Protein AF-A0A392RZF7-F1 (afdb_monomer_lite)

Foldseek 3Di:
DQQLQAPVNCVVVVHDRPPDPVSVVCCVPPVCVQFPHKDFDDDPNDRFKMKTKHQPDDPDPDVVCNVPIDIDMTGHPVVD

Structure (mmCIF, N/CA/C/O backbone):
data_AF-A0A392RZF7-F1
#
_entry.id   AF-A0A392RZF7-F1
#
loop_
_atom_site.group_PDB
_atom_site.id
_atom_site.type_symbol
_atom_site.label_atom_id
_atom_site.label_alt_id
_atom_site.label_comp_id
_atom_site.label_asym_id
_atom_site.label_entity_id
_atom_site.label_seq_id
_atom_site.pdbx_PDB_ins_code
_atom_site.Cartn_x
_atom_site.Cartn_y
_atom_site.Cartn_z
_atom_site.occupancy
_atom_site.B_iso_or_equiv
_atom_site.auth_seq_id
_atom_site.auth_comp_id
_atom_site.auth_asym_id
_atom_site.auth_atom_id
_atom_site.pdbx_PDB_model_num
ATOM 1 N N . MET A 1 1 ? -8.455 2.303 2.725 1.00 83.00 1 MET A N 1
ATOM 2 C CA . MET A 1 1 ? -7.405 1.284 2.952 1.00 83.00 1 MET A CA 1
ATOM 3 C C . MET A 1 1 ? -7.035 1.344 4.427 1.00 83.00 1 MET A C 1
ATOM 5 O O . MET A 1 1 ? -6.949 2.445 4.942 1.00 83.00 1 MET A O 1
ATOM 9 N N . VAL A 1 2 ? -6.916 0.228 5.155 1.00 89.56 2 VAL A N 1
ATOM 10 C CA . VAL A 1 2 ? -6.740 0.304 6.628 1.00 89.56 2 VAL A CA 1
ATOM 11 C C . VAL A 1 2 ? -5.390 0.901 7.023 1.00 89.56 2 VAL A C 1
ATOM 13 O O . VAL A 1 2 ? -5.318 1.670 7.974 1.00 89.56 2 VAL A O 1
ATOM 16 N N . TRP A 1 3 ? -4.337 0.565 6.282 1.00 89.88 3 TRP A N 1
ATOM 17 C CA . TRP A 1 3 ? -2.983 1.043 6.546 1.00 89.88 3 TRP A CA 1
ATOM 18 C C . TRP A 1 3 ? -2.833 2.565 6.395 1.00 89.88 3 TRP A C 1
ATOM 20 O O . TRP A 1 3 ? -2.079 3.169 7.146 1.00 89.88 3 TRP A O 1
ATOM 30 N N . SER A 1 4 ? -3.585 3.194 5.484 1.00 87.56 4 SER A N 1
ATOM 31 C CA . SER A 1 4 ? -3.466 4.628 5.183 1.00 87.56 4 SER A CA 1
ATOM 32 C C . SER A 1 4 ? -4.111 5.537 6.239 1.00 87.56 4 SER A C 1
ATOM 34 O O . SER A 1 4 ? -3.901 6.744 6.239 1.00 87.56 4 SER A O 1
ATOM 36 N N . THR A 1 5 ? -4.919 4.961 7.132 1.00 90.88 5 THR A N 1
ATOM 37 C CA . THR A 1 5 ? -5.542 5.634 8.288 1.00 90.88 5 THR A CA 1
ATOM 38 C C . THR A 1 5 ? -4.862 5.275 9.611 1.00 90.88 5 THR A C 1
ATOM 40 O O . THR A 1 5 ? -5.323 5.684 10.670 1.00 90.88 5 THR A O 1
ATOM 43 N N . ASP A 1 6 ? -3.826 4.437 9.579 1.00 92.25 6 ASP A N 1
ATOM 44 C CA . ASP A 1 6 ? -3.154 3.940 10.776 1.00 92.25 6 ASP A CA 1
ATOM 45 C C . ASP A 1 6 ? -1.972 4.849 11.130 1.00 92.25 6 ASP A C 1
ATOM 47 O O . ASP A 1 6 ? -0.942 4.834 10.459 1.00 92.25 6 ASP A O 1
ATOM 51 N N . GLU A 1 7 ? -2.112 5.629 12.201 1.00 91.88 7 GLU A N 1
ATOM 52 C CA . GLU A 1 7 ? -1.098 6.584 12.673 1.00 91.88 7 GLU A CA 1
ATOM 53 C C . GLU A 1 7 ? 0.280 5.953 12.877 1.00 91.88 7 GLU A C 1
ATOM 55 O O . GLU A 1 7 ? 1.293 6.553 12.517 1.00 91.88 7 GLU A O 1
ATOM 60 N N . LYS A 1 8 ? 0.341 4.722 13.399 1.00 91.62 8 LYS A N 1
ATOM 61 C CA . LYS A 1 8 ? 1.621 4.040 13.648 1.00 91.62 8 LYS A CA 1
ATOM 62 C C . LYS A 1 8 ? 2.321 3.678 12.348 1.00 91.62 8 LYS A C 1
ATOM 64 O O . LYS A 1 8 ? 3.549 3.684 12.290 1.00 91.62 8 LYS A O 1
ATOM 69 N N . VAL A 1 9 ? 1.543 3.318 11.332 1.00 91.06 9 VAL A N 1
ATOM 70 C CA . VAL A 1 9 ? 2.057 2.984 10.004 1.00 91.06 9 VAL A CA 1
ATOM 71 C C . VAL A 1 9 ? 2.494 4.260 9.299 1.00 91.06 9 VAL A C 1
ATOM 73 O O . VAL A 1 9 ? 3.653 4.366 8.913 1.00 91.06 9 VAL A O 1
ATOM 76 N N . MET A 1 10 ? 1.616 5.255 9.201 1.00 89.06 10 MET A N 1
ATOM 77 C CA . MET A 1 10 ? 1.878 6.482 8.445 1.00 89.06 10 MET A CA 1
ATOM 78 C C . MET A 1 10 ? 3.040 7.294 9.029 1.00 89.06 10 MET A C 1
ATOM 80 O O . MET A 1 10 ? 3.888 7.769 8.273 1.00 89.06 10 MET A O 1
ATOM 84 N N . ALA A 1 11 ? 3.183 7.340 10.360 1.00 88.88 11 ALA A N 1
ATOM 85 C CA . ALA A 1 11 ? 4.321 7.985 11.016 1.00 88.88 11 ALA A CA 1
ATOM 86 C C . ALA A 1 11 ? 5.676 7.355 10.646 1.00 88.88 11 ALA A C 1
ATOM 88 O O . ALA A 1 11 ? 6.669 8.072 10.550 1.00 88.88 11 ALA A O 1
ATOM 89 N N . LYS A 1 12 ? 5.742 6.036 10.394 1.00 85.69 12 LYS A N 1
ATOM 90 C CA . LYS A 1 12 ? 6.988 5.375 9.957 1.00 85.69 12 LYS A CA 1
ATOM 91 C C . LYS A 1 12 ? 7.410 5.773 8.544 1.00 85.69 12 LYS A C 1
ATOM 93 O O . LYS A 1 12 ? 8.604 5.777 8.265 1.00 85.69 12 LYS A O 1
ATOM 98 N N . PHE A 1 13 ? 6.451 6.080 7.674 1.00 80.62 13 PHE A N 1
ATOM 99 C CA . PHE A 1 13 ? 6.712 6.514 6.298 1.00 80.62 13 PHE A CA 1
ATOM 100 C C . PHE A 1 13 ? 6.803 8.041 6.164 1.00 80.62 13 PHE A C 1
ATOM 102 O O . PHE A 1 13 ? 7.170 8.535 5.102 1.00 80.62 13 PHE A O 1
ATOM 109 N N . GLY A 1 14 ? 6.489 8.792 7.227 1.00 79.81 14 GLY A N 1
ATOM 110 C CA . GLY A 1 14 ? 6.403 10.253 7.182 1.00 79.81 14 GLY A CA 1
ATOM 111 C C . GLY A 1 14 ? 5.260 10.757 6.295 1.00 79.81 14 GLY A C 1
ATOM 112 O O . GLY A 1 14 ? 5.338 11.864 5.774 1.00 79.81 14 GLY A O 1
ATOM 113 N N . TRP A 1 15 ? 4.232 9.935 6.075 1.00 82.12 15 TRP A N 1
ATOM 114 C CA . TRP A 1 15 ? 3.105 10.257 5.200 1.00 82.12 15 TRP A CA 1
ATOM 115 C C . TRP A 1 15 ? 1.933 10.831 5.995 1.00 82.12 15 TRP A C 1
ATOM 117 O O . TRP A 1 15 ? 1.712 10.469 7.152 1.00 82.12 15 TRP A O 1
ATOM 127 N N . GLU A 1 16 ? 1.144 11.693 5.356 1.00 83.06 16 GLU A N 1
ATOM 128 C CA . GLU A 1 16 ? -0.102 12.196 5.934 1.00 83.06 16 GLU A CA 1
ATOM 129 C C . GLU A 1 16 ? -1.203 11.133 5.908 1.00 83.06 16 GLU A C 1
ATOM 131 O O . GLU A 1 16 ? -1.331 10.362 4.957 1.00 83.06 16 GLU A O 1
ATOM 136 N N . LEU A 1 17 ? -2.029 11.106 6.955 1.00 86.44 17 LEU A N 1
ATOM 137 C CA . LEU A 1 17 ? -3.162 10.190 7.050 1.00 86.44 17 LEU A CA 1
ATOM 138 C C . LEU A 1 17 ? -4.185 10.454 5.949 1.00 86.44 17 LEU A C 1
ATOM 140 O O . LEU A 1 17 ? -4.568 11.590 5.671 1.00 86.44 17 LEU A O 1
ATOM 144 N N . TYR A 1 18 ? -4.734 9.380 5.395 1.00 86.06 18 TYR A N 1
ATOM 145 C CA . TYR A 1 18 ? -5.847 9.487 4.461 1.00 86.06 18 TYR A CA 1
ATOM 146 C C . TYR A 1 18 ? -7.142 9.498 5.259 1.00 86.06 18 TYR A C 1
ATOM 148 O O . TYR A 1 18 ? -7.643 8.449 5.651 1.00 86.06 18 TYR A O 1
ATOM 156 N N . THR A 1 19 ? -7.671 10.686 5.531 1.00 87.56 19 THR A N 1
ATOM 157 C CA . THR A 1 19 ? -8.818 10.876 6.434 1.00 87.56 19 THR A CA 1
ATOM 158 C C . THR A 1 19 ? -10.171 10.858 5.723 1.00 87.56 19 THR A C 1
ATOM 160 O O . THR A 1 19 ? -11.208 10.815 6.383 1.00 87.56 19 THR A O 1
ATOM 163 N N . SER A 1 20 ? -10.184 10.851 4.388 1.00 90.19 20 SER A N 1
ATOM 164 C CA . SER A 1 20 ? -11.395 10.929 3.571 1.00 90.19 20 SER A CA 1
ATOM 165 C C . SER A 1 20 ? -11.446 9.834 2.500 1.00 90.19 20 SER A C 1
ATOM 167 O O . SER A 1 20 ? -10.446 9.185 2.175 1.00 90.19 20 SER A O 1
ATOM 169 N N . LYS A 1 21 ? -12.638 9.635 1.927 1.00 90.06 21 LYS A N 1
ATOM 170 C CA . LYS A 1 21 ? -12.816 8.800 0.732 1.00 90.06 21 LYS A CA 1
ATOM 171 C C . LYS A 1 21 ? -12.032 9.367 -0.455 1.00 90.06 21 LYS A C 1
ATOM 173 O O . LYS A 1 21 ? -11.433 8.586 -1.189 1.00 90.06 21 LYS A O 1
ATOM 178 N N . ASP A 1 22 ? -12.011 10.689 -0.599 1.00 93.19 22 ASP A N 1
ATOM 179 C CA . ASP A 1 22 ? -11.376 11.379 -1.723 1.00 93.19 22 ASP A CA 1
ATOM 180 C C . ASP A 1 22 ? -9.859 11.172 -1.723 1.00 93.19 22 ASP A C 1
ATOM 182 O O . ASP A 1 22 ? -9.309 10.846 -2.765 1.00 93.19 22 ASP A O 1
ATOM 186 N N . ASN A 1 23 ? -9.199 11.185 -0.557 1.00 90.50 23 ASN A N 1
ATOM 187 C CA . ASN A 1 23 ? -7.769 10.846 -0.451 1.00 90.50 23 ASN A CA 1
ATOM 188 C C . ASN A 1 23 ? -7.494 9.406 -0.922 1.00 90.50 23 ASN A C 1
ATOM 190 O O . ASN A 1 23 ? -6.447 9.099 -1.485 1.00 90.50 23 ASN A O 1
ATOM 194 N N . GLY A 1 24 ? -8.440 8.493 -0.679 1.00 90.25 24 GLY A N 1
ATOM 195 C CA . GLY A 1 24 ? -8.346 7.118 -1.159 1.00 90.25 24 GLY A CA 1
ATOM 196 C C . GLY A 1 24 ? -8.511 6.995 -2.675 1.00 90.25 24 GLY A C 1
ATOM 197 O O . GLY A 1 24 ? -7.841 6.160 -3.277 1.00 90.25 24 GLY A O 1
ATOM 198 N N . ILE A 1 25 ? -9.392 7.799 -3.276 1.00 92.94 25 ILE A N 1
ATOM 199 C CA . ILE A 1 25 ? -9.573 7.869 -4.734 1.00 92.94 25 ILE A CA 1
ATOM 200 C C . ILE A 1 25 ? -8.331 8.485 -5.378 1.00 92.94 25 ILE A C 1
ATOM 202 O O . ILE A 1 25 ? -7.780 7.884 -6.292 1.00 92.94 25 ILE A O 1
ATOM 206 N N . ASP A 1 26 ? -7.841 9.602 -4.839 1.00 93.06 26 ASP A N 1
ATOM 207 C CA . ASP A 1 26 ? -6.636 10.293 -5.303 1.00 93.06 26 ASP A CA 1
ATOM 208 C C . ASP A 1 26 ? -5.417 9.362 -5.327 1.00 93.06 26 ASP A C 1
ATOM 210 O O . ASP A 1 26 ? -4.716 9.273 -6.330 1.00 93.06 26 ASP A O 1
ATOM 214 N N . PHE A 1 27 ? -5.228 8.547 -4.285 1.00 90.06 27 PHE A N 1
ATOM 215 C CA . PHE A 1 27 ? -4.183 7.525 -4.303 1.00 90.06 27 PHE A CA 1
ATOM 216 C C . PHE A 1 27 ? -4.336 6.530 -5.456 1.00 90.06 27 PHE A C 1
ATOM 218 O O . PHE A 1 27 ? -3.345 6.170 -6.081 1.00 90.06 27 PHE A O 1
ATOM 225 N N . ILE A 1 28 ? -5.547 6.052 -5.739 1.00 91.62 28 ILE A N 1
ATOM 226 C CA . ILE A 1 28 ? -5.773 5.060 -6.800 1.00 91.62 28 ILE A CA 1
ATOM 227 C C . ILE A 1 28 ? -5.583 5.683 -8.186 1.00 91.62 28 ILE A C 1
ATOM 229 O O . ILE A 1 28 ? -5.036 5.028 -9.071 1.00 91.62 28 ILE A O 1
ATOM 233 N N . GLU A 1 29 ? -6.044 6.915 -8.378 1.00 94.69 29 GLU A N 1
ATOM 234 C CA . GLU A 1 29 ? -6.045 7.580 -9.681 1.00 94.69 29 GLU A CA 1
ATOM 235 C C . GLU A 1 29 ? -4.705 8.237 -10.010 1.00 94.69 29 GLU A C 1
ATOM 237 O O . GLU A 1 29 ? -4.293 8.197 -11.166 1.00 94.69 29 GLU A O 1
ATOM 242 N N . ASN A 1 30 ? -4.012 8.790 -9.010 1.00 92.62 30 ASN A N 1
ATOM 243 C CA . ASN A 1 30 ? -2.851 9.654 -9.230 1.00 92.62 30 ASN A CA 1
ATOM 244 C C . ASN A 1 30 ? -1.537 9.095 -8.674 1.00 92.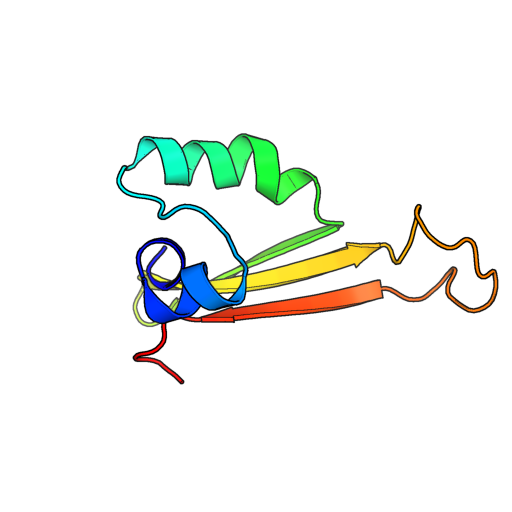62 30 ASN A C 1
ATOM 246 O O . ASN A 1 30 ? -0.490 9.440 -9.200 1.00 92.62 30 ASN A O 1
ATOM 250 N N . ILE A 1 31 ? -1.561 8.228 -7.652 1.00 89.12 31 ILE A N 1
ATOM 251 C CA . ILE A 1 31 ? -0.331 7.695 -7.025 1.00 89.12 31 ILE A CA 1
ATOM 252 C C . ILE A 1 31 ? -0.063 6.250 -7.462 1.00 89.12 31 ILE A C 1
ATOM 254 O O . ILE A 1 31 ? 1.052 5.886 -7.821 1.00 89.12 31 ILE A O 1
ATOM 258 N N . ALA A 1 32 ? -1.084 5.394 -7.454 1.00 90.56 32 ALA A N 1
ATOM 259 C CA . ALA A 1 32 ? -0.958 3.987 -7.816 1.00 90.56 32 ALA A CA 1
ATOM 260 C C . ALA A 1 32 ? -0.397 3.741 -9.236 1.00 90.56 32 ALA A C 1
ATOM 262 O O . ALA A 1 32 ? 0.321 2.748 -9.396 1.00 90.56 32 ALA A O 1
ATOM 263 N N . PRO A 1 33 ? -0.679 4.589 -10.249 1.00 91.25 33 PRO A N 1
ATOM 264 C CA . PRO A 1 33 ? -0.104 4.438 -11.587 1.00 91.25 33 PRO A CA 1
ATOM 265 C C . PRO A 1 33 ? 1.399 4.727 -11.682 1.00 91.25 33 PRO A C 1
ATOM 267 O O . PRO A 1 33 ? 2.026 4.260 -12.632 1.00 91.25 33 PRO A O 1
ATOM 270 N N . ASP A 1 34 ? 1.984 5.451 -10.721 1.00 88.31 34 ASP A N 1
ATOM 271 C CA . ASP A 1 34 ? 3.427 5.738 -10.711 1.00 88.31 34 ASP A CA 1
ATOM 272 C C . ASP A 1 34 ? 4.259 4.487 -10.387 1.00 88.31 34 ASP A C 1
ATOM 274 O O . ASP A 1 34 ? 5.445 4.403 -10.720 1.00 88.31 34 ASP A O 1
ATOM 278 N N . PHE A 1 35 ? 3.647 3.479 -9.758 1.00 88.81 35 PHE A N 1
ATOM 279 C CA . PHE A 1 35 ? 4.281 2.184 -9.537 1.00 88.81 35 PHE A CA 1
ATOM 280 C C . PHE A 1 35 ? 4.133 1.297 -10.776 1.00 88.81 35 PHE A C 1
ATOM 282 O O . PHE A 1 35 ? 3.070 1.212 -11.388 1.00 88.81 35 PHE A O 1
ATOM 289 N N . GLN A 1 36 ? 5.166 0.508 -11.078 1.00 89.75 36 GLN A N 1
ATOM 290 C CA . GLN A 1 36 ? 5.094 -0.496 -12.144 1.00 89.75 36 GLN A CA 1
ATOM 291 C C . GLN A 1 36 ? 4.012 -1.550 -11.855 1.00 89.75 36 GLN A C 1
ATOM 293 O O . GLN A 1 36 ? 3.388 -2.098 -12.765 1.00 89.75 36 GLN A O 1
ATOM 298 N N . TRP A 1 37 ? 3.792 -1.846 -10.573 1.00 91.56 37 TRP A N 1
ATOM 299 C CA . TRP A 1 37 ? 2.714 -2.709 -10.115 1.00 91.56 37 TRP A CA 1
ATOM 300 C C . TRP A 1 37 ? 2.272 -2.285 -8.718 1.00 91.56 37 TRP A C 1
ATOM 302 O O . TRP A 1 37 ? 3.088 -2.252 -7.804 1.00 91.56 37 TRP A O 1
ATOM 312 N N . CYS A 1 38 ? 0.986 -1.997 -8.538 1.00 93.75 38 CYS A N 1
ATOM 313 C CA . CYS A 1 38 ? 0.393 -1.696 -7.238 1.00 93.75 38 CYS A CA 1
ATOM 314 C C . CYS A 1 38 ? -0.881 -2.522 -7.059 1.00 93.75 38 CYS A C 1
ATOM 316 O O . CYS A 1 38 ? -1.773 -2.498 -7.914 1.00 93.75 38 CYS A O 1
ATOM 318 N N . LYS A 1 39 ? -0.962 -3.298 -5.974 1.00 94.62 39 LYS A N 1
ATOM 319 C CA . LYS A 1 39 ? -2.127 -4.133 -5.655 1.00 94.62 39 LYS A CA 1
ATOM 320 C C . LYS A 1 39 ? -2.512 -4.005 -4.191 1.00 94.62 39 LYS A C 1
ATOM 322 O O . LYS A 1 39 ? -1.668 -4.005 -3.302 1.00 94.62 39 LYS A O 1
ATOM 327 N N . ALA A 1 40 ? -3.817 -3.974 -3.944 1.00 95.38 40 ALA A N 1
ATOM 328 C CA . ALA A 1 40 ? -4.349 -4.058 -2.596 1.00 95.38 40 ALA A CA 1
ATOM 329 C C . ALA A 1 40 ? -4.149 -5.469 -2.020 1.00 95.38 40 ALA A C 1
ATOM 331 O O . ALA A 1 40 ? -4.362 -6.469 -2.706 1.00 95.38 40 ALA A O 1
ATOM 332 N N . ILE A 1 41 ? -3.801 -5.538 -0.737 1.00 96.00 41 ILE A N 1
ATOM 333 C CA . ILE A 1 41 ? -3.858 -6.768 0.054 1.00 96.00 41 ILE A CA 1
ATOM 334 C C . ILE A 1 41 ? -5.216 -6.777 0.750 1.00 96.00 41 ILE A C 1
ATOM 336 O O . ILE A 1 41 ? -5.494 -5.907 1.584 1.00 96.00 41 ILE A O 1
ATOM 340 N N . CYS A 1 42 ? -6.064 -7.742 0.398 1.00 95.88 42 CYS A N 1
ATOM 341 C CA . CYS A 1 42 ? -7.434 -7.833 0.893 1.00 95.88 42 CYS A CA 1
ATOM 342 C C . CYS A 1 42 ? -7.614 -9.025 1.837 1.00 95.88 42 CYS A C 1
ATOM 344 O O . CYS A 1 42 ? -7.166 -10.130 1.546 1.00 95.88 42 CYS A O 1
ATOM 346 N N . LEU A 1 43 ? -8.321 -8.799 2.944 1.00 96.25 43 LEU A N 1
ATOM 347 C CA . LEU A 1 43 ? -8.791 -9.835 3.862 1.00 96.25 43 LEU 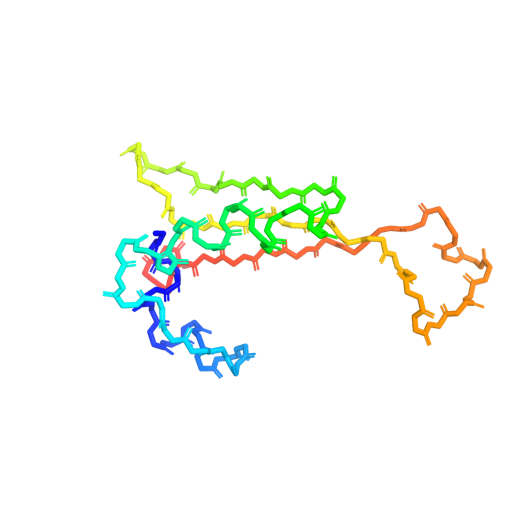A CA 1
ATOM 348 C C . LEU A 1 43 ? -10.274 -9.585 4.140 1.00 96.25 43 LEU A C 1
ATOM 350 O O . LEU A 1 43 ? -10.621 -8.508 4.624 1.00 96.25 43 LEU A O 1
ATOM 354 N N . ASN A 1 44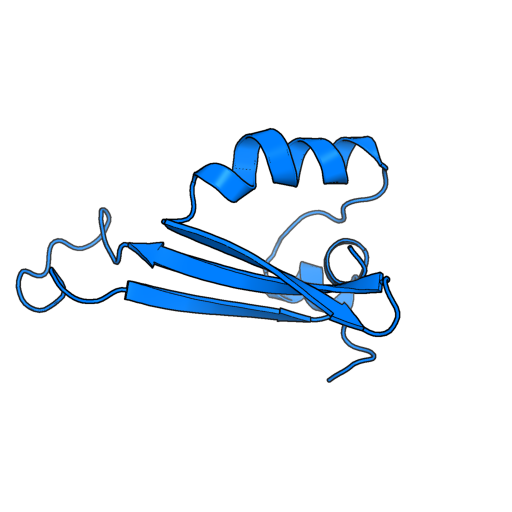 ? -11.134 -10.564 3.841 1.00 95.12 44 ASN A N 1
ATOM 355 C CA . ASN A 1 44 ? -12.594 -10.456 3.979 1.00 95.12 44 ASN A CA 1
ATOM 356 C C . ASN A 1 44 ? -13.152 -9.189 3.300 1.00 95.12 44 ASN A C 1
ATOM 358 O O . ASN A 1 44 ? -13.770 -8.350 3.954 1.00 95.12 44 ASN A O 1
ATOM 362 N N . ASP A 1 45 ? -12.826 -9.005 2.015 1.00 92.44 45 ASP A N 1
ATOM 363 C CA . ASP A 1 45 ? -13.216 -7.851 1.181 1.00 92.44 45 ASP A CA 1
ATOM 364 C C . ASP A 1 45 ? -12.781 -6.474 1.703 1.00 92.44 45 ASP A C 1
ATOM 366 O O . ASP A 1 45 ? -13.214 -5.426 1.220 1.00 92.44 45 ASP A O 1
ATOM 370 N N . ARG A 1 46 ? -11.860 -6.448 2.670 1.00 92.06 46 ARG A N 1
ATOM 371 C CA . ARG A 1 46 ? -11.288 -5.222 3.216 1.00 92.06 46 ARG A CA 1
ATOM 372 C C . ARG A 1 46 ? -9.836 -5.087 2.793 1.00 92.06 46 ARG A C 1
ATOM 374 O O . ARG A 1 46 ? -9.013 -5.936 3.121 1.00 92.06 46 ARG A O 1
ATOM 381 N N . ALA A 1 47 ? -9.499 -3.979 2.136 1.00 93.56 47 ALA A N 1
ATOM 382 C CA . ALA A 1 47 ? -8.113 -3.632 1.828 1.00 93.56 47 ALA A CA 1
ATOM 383 C C . ALA A 1 47 ? -7.350 -3.284 3.119 1.00 93.56 47 ALA A C 1
ATOM 385 O O . ALA A 1 47 ? -7.518 -2.192 3.680 1.00 93.56 47 ALA A O 1
ATOM 386 N N . ILE A 1 48 ? -6.533 -4.221 3.599 1.00 95.94 48 ILE A N 1
ATOM 387 C CA . ILE A 1 48 ? -5.745 -4.102 4.834 1.00 95.94 48 ILE A CA 1
ATOM 388 C C . ILE A 1 48 ? -4.321 -3.603 4.588 1.00 95.94 48 ILE A C 1
ATOM 390 O O . ILE A 1 48 ? -3.696 -3.072 5.505 1.00 95.94 48 ILE A O 1
ATOM 394 N N . GLY A 1 49 ? -3.836 -3.737 3.356 1.00 94.81 49 GLY A N 1
ATOM 395 C CA . GLY A 1 49 ? -2.475 -3.408 2.958 1.00 94.81 49 GLY A CA 1
ATOM 396 C C . GLY A 1 49 ? -2.366 -3.060 1.478 1.00 94.81 49 GLY A C 1
ATOM 397 O O . GLY A 1 49 ? -3.364 -3.072 0.752 1.00 94.81 49 GLY A O 1
ATOM 398 N N . SER A 1 50 ? -1.149 -2.773 1.039 1.00 94.38 50 SER A N 1
ATOM 399 C CA . SER A 1 50 ? -0.776 -2.618 -0.365 1.00 94.38 50 SER A CA 1
ATOM 400 C C . SER A 1 50 ? 0.583 -3.266 -0.610 1.00 94.38 50 SER A C 1
ATOM 402 O O . SER A 1 50 ? 1.443 -3.253 0.272 1.00 94.38 50 SER A O 1
ATOM 404 N N . ILE A 1 51 ? 0.768 -3.827 -1.799 1.00 95.62 51 ILE A N 1
ATOM 405 C CA . ILE A 1 51 ? 2.043 -4.319 -2.316 1.00 95.62 51 ILE A CA 1
ATOM 406 C C . ILE A 1 51 ? 2.377 -3.532 -3.582 1.00 95.62 51 ILE A C 1
ATOM 408 O O . ILE A 1 51 ? 1.524 -3.352 -4.454 1.00 95.62 51 ILE A O 1
ATOM 412 N N . MET A 1 52 ? 3.600 -3.018 -3.648 1.00 93.75 52 MET A N 1
ATOM 413 C CA . MET A 1 52 ? 4.052 -2.078 -4.670 1.00 93.75 52 MET A CA 1
ATOM 414 C C . MET A 1 52 ? 5.398 -2.537 -5.226 1.00 93.75 52 MET A C 1
ATOM 416 O O . MET A 1 52 ? 6.281 -2.939 -4.466 1.00 93.75 52 MET A O 1
ATOM 420 N N . ILE A 1 53 ? 5.557 -2.459 -6.543 1.00 92.62 53 ILE A N 1
ATOM 421 C CA . ILE A 1 53 ? 6.821 -2.675 -7.242 1.00 92.62 53 ILE A CA 1
ATOM 422 C C . ILE A 1 53 ? 7.223 -1.376 -7.929 1.00 92.62 53 ILE A C 1
ATOM 424 O O . ILE A 1 53 ? 6.466 -0.820 -8.729 1.00 92.62 53 ILE A O 1
ATOM 428 N N . PHE A 1 54 ? 8.439 -0.936 -7.634 1.00 87.06 54 PHE A N 1
ATOM 429 C CA . PHE A 1 54 ? 9.073 0.227 -8.231 1.00 87.06 54 PHE A CA 1
ATOM 430 C C . PHE A 1 54 ? 10.156 -0.226 -9.201 1.00 87.06 54 PHE A C 1
ATOM 432 O O . PHE A 1 54 ? 10.935 -1.134 -8.896 1.00 87.06 54 PHE A O 1
ATOM 439 N N . SER A 1 55 ? 10.265 0.459 -10.335 1.00 77.19 55 SER A N 1
ATOM 440 C CA . SER A 1 55 ? 11.493 0.407 -11.123 1.00 77.19 55 SER A CA 1
ATOM 441 C C . SER A 1 55 ? 12.630 0.981 -10.280 1.00 77.19 55 SER A C 1
ATOM 443 O O . SER A 1 55 ? 12.474 2.037 -9.671 1.00 77.19 55 SER A O 1
ATOM 445 N N . SER A 1 56 ? 13.799 0.342 -10.264 1.00 65.31 56 SER A N 1
ATOM 446 C CA . SER A 1 56 ? 14.959 0.822 -9.494 1.00 65.31 56 SER A CA 1
ATOM 447 C C . SER A 1 56 ? 15.625 2.091 -10.071 1.00 65.31 56 SER A C 1
ATOM 449 O O . SER A 1 56 ? 16.790 2.358 -9.789 1.00 65.31 56 SER A O 1
ATOM 451 N N . LEU A 1 57 ? 14.921 2.865 -10.907 1.00 66.75 57 LEU A N 1
ATOM 452 C CA . LEU A 1 57 ? 15.401 4.038 -11.650 1.00 66.75 57 LEU A CA 1
ATOM 453 C C . LEU A 1 57 ? 14.383 5.186 -11.475 1.00 66.75 57 LEU A C 1
ATOM 455 O O . LEU A 1 57 ? 13.189 4.919 -11.601 1.00 66.75 57 LEU A O 1
ATOM 459 N N . PRO A 1 58 ? 14.817 6.433 -11.168 1.00 56.8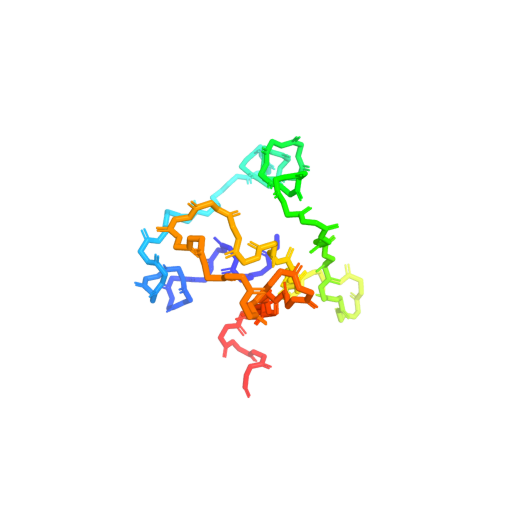8 58 PRO A N 1
ATOM 460 C CA . PRO A 1 58 ? 15.893 7.111 -11.902 1.00 56.88 58 PRO A CA 1
ATOM 461 C C . PRO A 1 58 ? 17.063 7.651 -11.055 1.00 56.88 58 PRO A C 1
ATOM 463 O O . PRO A 1 58 ? 17.966 8.269 -11.610 1.00 56.88 58 PRO A O 1
ATOM 466 N N . TYR A 1 59 ? 17.078 7.454 -9.731 1.00 55.25 59 TYR A N 1
ATOM 467 C CA . TYR A 1 59 ? 17.987 8.212 -8.850 1.00 55.25 59 TYR A CA 1
ATOM 468 C C . TYR A 1 59 ? 19.433 7.681 -8.783 1.00 55.25 59 TYR A C 1
ATOM 470 O O . TYR A 1 59 ? 20.335 8.403 -8.373 1.00 55.25 59 TYR A O 1
ATOM 478 N N . ASN A 1 60 ? 19.676 6.438 -9.206 1.00 55.03 60 ASN A N 1
ATOM 479 C CA . ASN A 1 60 ? 21.007 5.834 -9.282 1.00 55.03 60 ASN A CA 1
ATOM 480 C C . ASN A 1 60 ? 21.046 4.891 -10.483 1.00 55.03 60 ASN A C 1
ATOM 482 O O . ASN A 1 60 ? 20.634 3.735 -10.382 1.00 55.03 60 ASN A O 1
ATOM 486 N N . TYR A 1 61 ? 21.505 5.393 -11.632 1.00 63.56 61 TYR A N 1
ATOM 487 C CA . TYR A 1 61 ? 21.693 4.583 -12.835 1.00 63.56 61 TYR A CA 1
ATOM 488 C C . TYR A 1 61 ? 22.883 3.631 -12.649 1.00 63.56 61 TYR A C 1
ATOM 490 O O . TYR A 1 61 ? 23.985 3.848 -13.150 1.00 63.56 61 TYR A O 1
ATOM 498 N N . ASP A 1 62 ? 22.655 2.572 -11.880 1.00 71.88 62 ASP A N 1
ATOM 499 C CA . ASP A 1 62 ? 23.524 1.411 -11.820 1.00 71.88 62 ASP A CA 1
ATOM 500 C C . ASP A 1 62 ? 23.047 0.407 -12.871 1.00 71.88 62 ASP A C 1
ATOM 502 O O . ASP A 1 62 ? 21.992 -0.217 -12.730 1.00 71.88 62 ASP A O 1
ATOM 506 N N . LYS A 1 63 ? 23.838 0.242 -13.936 1.00 76.31 63 LYS A N 1
ATOM 507 C CA . LYS A 1 63 ? 23.555 -0.710 -15.022 1.00 76.31 63 LYS A CA 1
ATOM 508 C C . LYS A 1 63 ? 23.363 -2.143 -14.516 1.00 76.31 63 LYS A C 1
ATOM 510 O O . LYS A 1 63 ? 22.663 -2.918 -15.158 1.00 76.31 63 LYS A O 1
ATOM 515 N N . SER A 1 64 ? 23.940 -2.509 -13.368 1.00 80.56 64 SER A N 1
ATOM 516 C CA . SER A 1 64 ? 23.744 -3.840 -12.780 1.00 80.56 64 SER A CA 1
ATOM 517 C C . SER A 1 64 ? 22.315 -4.064 -12.270 1.00 80.56 64 SER A C 1
ATOM 519 O O . SER A 1 64 ? 21.855 -5.204 -12.205 1.00 80.56 64 SER A O 1
ATOM 521 N N . ARG A 1 65 ? 21.584 -2.983 -11.962 1.00 75.31 65 ARG A N 1
ATOM 522 C CA . ARG A 1 65 ? 20.202 -3.008 -11.464 1.00 75.31 65 ARG A CA 1
ATOM 523 C C . ARG A 1 65 ? 19.163 -2.758 -12.557 1.00 75.31 65 ARG A C 1
ATOM 525 O O . ARG A 1 65 ? 17.985 -2.684 -12.249 1.00 75.31 65 ARG A O 1
ATOM 532 N N . GLU A 1 66 ? 19.555 -2.693 -13.829 1.00 75.94 66 GLU A N 1
ATOM 533 C CA . GLU A 1 66 ? 18.642 -2.430 -14.957 1.00 75.94 66 GLU A CA 1
ATOM 534 C C . GLU A 1 66 ? 17.485 -3.444 -15.060 1.00 75.94 66 GLU A C 1
ATOM 536 O O . GLU A 1 66 ? 16.395 -3.107 -15.511 1.00 75.94 66 GLU A O 1
ATOM 541 N N . LYS A 1 67 ? 17.707 -4.685 -14.614 1.00 82.75 67 LYS A N 1
ATOM 542 C CA . LYS A 1 67 ? 16.693 -5.755 -14.589 1.00 82.75 67 LYS A CA 1
ATOM 543 C C . LYS A 1 67 ? 16.124 -6.015 -13.192 1.00 82.75 67 LYS A C 1
ATOM 545 O O . LYS A 1 67 ? 15.495 -7.049 -12.972 1.00 82.75 67 LYS A O 1
ATOM 550 N N . SER A 1 68 ? 16.381 -5.114 -12.251 1.00 84.31 68 SER A N 1
ATOM 551 C CA . SER A 1 68 ? 15.933 -5.221 -10.868 1.00 84.31 68 SER A CA 1
ATOM 552 C C . SER A 1 68 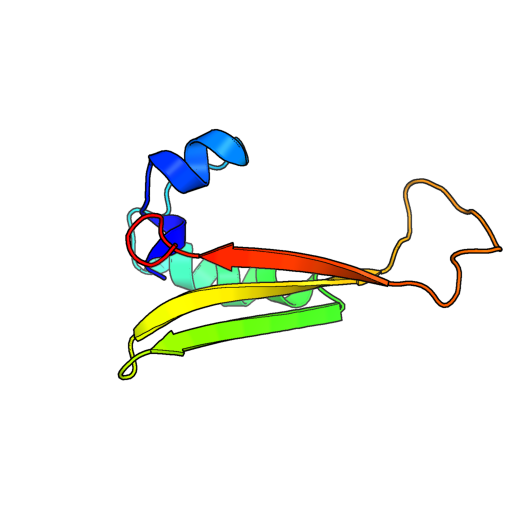? 14.714 -4.336 -10.635 1.00 84.31 68 SER A C 1
ATOM 554 O O . SER A 1 68 ? 14.529 -3.308 -11.279 1.00 84.31 68 SER A O 1
ATOM 556 N N . ALA A 1 69 ? 13.890 -4.733 -9.673 1.00 87.06 69 ALA A N 1
ATOM 557 C CA . ALA A 1 69 ? 12.772 -3.938 -9.197 1.00 87.06 69 ALA A CA 1
ATOM 558 C C . ALA A 1 69 ? 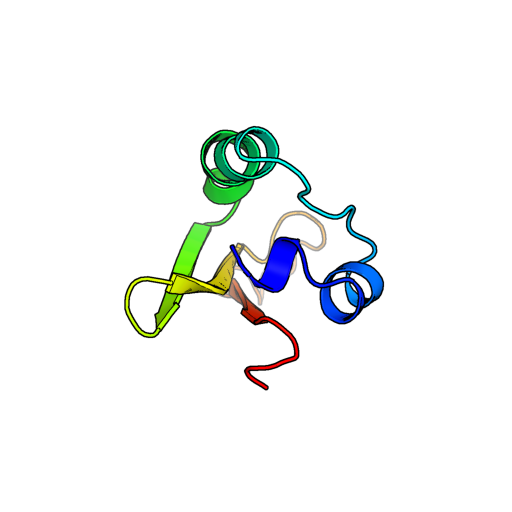12.759 -3.963 -7.669 1.00 87.06 69 ALA A C 1
ATOM 560 O O . ALA A 1 69 ? 13.242 -4.915 -7.048 1.00 87.06 69 ALA A O 1
ATOM 561 N N . GLU A 1 70 ? 12.232 -2.911 -7.059 1.00 88.94 70 GLU A N 1
ATOM 562 C CA . GLU A 1 70 ? 12.117 -2.810 -5.609 1.00 88.94 70 GLU A CA 1
ATOM 563 C C . GLU A 1 70 ? 10.705 -3.199 -5.196 1.00 88.94 70 GLU A C 1
ATOM 565 O O . GLU A 1 70 ? 9.728 -2.609 -5.651 1.00 88.94 70 GLU A O 1
ATOM 570 N N . LEU A 1 71 ? 10.605 -4.217 -4.344 1.00 92.75 71 LEU A N 1
ATOM 571 C CA . LEU A 1 71 ? 9.345 -4.670 -3.776 1.00 92.75 71 LEU A CA 1
ATOM 572 C C . LEU A 1 71 ? 9.150 -4.026 -2.406 1.00 92.75 71 LEU A C 1
ATOM 574 O O . LEU A 1 71 ? 9.965 -4.221 -1.507 1.00 92.75 71 LEU A O 1
ATOM 578 N N . SER A 1 72 ? 8.039 -3.322 -2.233 1.00 91.19 72 SER A N 1
ATOM 579 C CA . SER A 1 72 ? 7.608 -2.784 -0.944 1.00 91.19 72 SER A CA 1
ATOM 580 C C . SER A 1 72 ? 6.201 -3.253 -0.611 1.00 91.19 72 SER A C 1
ATOM 582 O O . SER A 1 72 ? 5.378 -3.499 -1.493 1.00 91.19 72 SER A O 1
ATOM 584 N N . TYR A 1 73 ? 5.896 -3.341 0.677 1.00 93.62 73 TYR A N 1
ATOM 585 C CA . TYR A 1 73 ? 4.539 -3.576 1.144 1.00 93.62 73 TYR A CA 1
ATOM 586 C C . TYR A 1 73 ? 4.252 -2.746 2.388 1.00 93.62 73 TYR A C 1
ATOM 588 O O . TYR A 1 73 ? 5.152 -2.353 3.131 1.00 93.62 73 TYR A O 1
ATOM 596 N N . VAL A 1 74 ? 2.969 -2.507 2.616 1.00 93.19 74 VAL A N 1
ATOM 597 C CA . VAL A 1 74 ? 2.454 -1.835 3.801 1.00 93.19 74 VAL A CA 1
ATOM 598 C C . VAL A 1 74 ? 1.187 -2.545 4.255 1.00 93.19 74 VAL A C 1
ATOM 600 O O . VAL A 1 74 ? 0.368 -2.955 3.435 1.00 93.19 74 VAL A O 1
ATOM 603 N N . ILE A 1 75 ? 1.018 -2.719 5.562 1.00 95.25 75 ILE A N 1
ATOM 604 C CA . ILE A 1 75 ? -0.161 -3.343 6.164 1.00 95.25 75 ILE A CA 1
ATOM 605 C C . ILE A 1 75 ? -0.525 -2.591 7.444 1.00 95.25 75 ILE A C 1
ATOM 607 O O . ILE A 1 75 ? 0.351 -2.052 8.118 1.00 95.25 75 ILE A O 1
ATOM 611 N N . GLY A 1 76 ? -1.818 -2.513 7.765 1.00 94.88 76 GLY A N 1
ATOM 612 C CA . GLY A 1 76 ? -2.273 -1.904 9.017 1.00 94.88 76 GLY A CA 1
ATOM 613 C C . GLY A 1 76 ? -1.654 -2.609 10.227 1.00 94.88 76 GLY A C 1
ATOM 614 O O . GLY A 1 76 ? -1.587 -3.836 10.250 1.00 94.88 76 GLY A O 1
ATOM 615 N N . SER A 1 77 ? -1.253 -1.850 11.248 1.00 94.50 77 SER A N 1
ATOM 616 C CA . SER A 1 77 ? -0.477 -2.336 12.401 1.00 94.50 77 SER A CA 1
ATOM 617 C C . SER A 1 77 ? -1.150 -3.465 13.179 1.00 94.50 77 SER A C 1
ATOM 619 O O . SER A 1 77 ? -0.475 -4.265 13.812 1.00 94.50 77 SER A O 1
ATOM 621 N N . LYS A 1 78 ? -2.480 -3.559 13.112 1.00 94.88 78 LYS A N 1
ATOM 622 C CA . LYS A 1 78 ? -3.269 -4.620 13.752 1.00 94.88 78 LYS A CA 1
ATOM 623 C C . LYS A 1 78 ? -3.237 -5.978 13.032 1.00 94.88 78 LYS A C 1
ATOM 625 O O . LYS A 1 78 ? -3.842 -6.922 13.527 1.00 94.88 78 LYS A O 1
ATOM 630 N N . TYR A 1 79 ? -2.655 -6.041 11.836 1.00 92.44 79 TYR A N 1
ATOM 631 C CA . TYR A 1 79 ? -2.561 -7.251 11.007 1.00 92.44 79 TYR A CA 1
ATOM 632 C C . TYR A 1 79 ? -1.116 -7.728 10.820 1.00 92.44 79 TYR A C 1
ATOM 634 O O . TYR A 1 79 ? -0.874 -8.620 10.008 1.00 92.44 79 TYR A O 1
ATOM 642 N N . TRP A 1 80 ? -0.180 -7.099 11.527 1.00 84.56 80 TRP A N 1
ATOM 643 C CA . TRP A 1 80 ? 1.191 -7.561 11.675 1.00 84.56 80 TRP A CA 1
ATOM 644 C C . TRP A 1 80 ? 1.281 -8.481 12.891 1.00 84.56 80 TRP A C 1
ATOM 646 O O . TRP A 1 80 ? 1.919 -9.547 12.771 1.00 84.56 80 TRP A O 1
#

pLDDT: mean 87.31, std 9.42, range [55.03, 96.25]

Secondary structure (DSSP, 8-state):
--GGG-HHHHHHHTPPP--SHHHHHHIIIIIGGGSSEEEEEEETTEEEEEEEEEES-SS---GGGTT-EEEEEEE-GGG-

Radius of gyration: 14.02 Å; chains: 1; bounding box: 37×23×29 Å

Sequence (80 aa):
MVWSTDEKVMAKFGWELYTSKDNGIDFIENIAPDFQWCKAICLNDRAIGSIMIFSSLPYNYDKSREKSAELSYVIGSKYW

Organism: NCBI:txid97028